Protein AF-V5TV38-F1 (afdb_monomer)

Solvent-accessible surface area (backbone atoms only — not comparable to full-atom values): 8119 Å² total; per-residue (Å²): 138,79,88,80,82,86,82,84,83,86,78,82,84,80,88,89,77,76,81,68,80,65,63,54,41,47,41,40,52,75,42,63,57,73,48,37,77,74,28,36,66,48,38,27,49,77,87,39,80,50,84,67,60,77,89,54,30,60,45,65,77,52,47,53,45,50,54,37,86,87,50,61,84,45,70,90,46,47,46,63,30,51,73,68,61,40,46,67,76,44,41,71,64,46,51,55,53,29,56,80,67,73,43,75,94,45,72,69,50,56,52,34,44,50,64,22,40,48,80,45,54,62,50,69,83,49,20,82,65,71,125

Organism: NCBI:txid413503

Mean predicted aligned error: 10.82 Å

Secondary structure (DSSP, 8-state):
-----------------------SEEEEES--GGGGGG--EEEEETTEEEPPPHHHHTS---BSEE--SS-TT-GGGEESB-HHHHHHHHHHHHHHHHHHTT----HHHHHHHHHHHHTT---GGG-TT--

InterPro domains:
  IPR059607 PM0253 [PF27390] (27-119)

Foldseek 3Di:
DDDDDDDDDDDDDDDDPPPPVPLQKAWAWQDDAQCSQVTFIFIDGNNHTADADPVRGRDFLQEWAQQDPVCRPDCVSTTGDYLVVSCVVCVVRVVVSCVVVVHDPDPSNSSSNSVNSVVHGHDPNNNPNPD

Nearest PDB structures (foldseek):
  5a0l-assembly2_B  TM=4.832E-01  e=6.905E+00  Streptococcus pyogenes MGAS2096

Sequence (131 aa):
MPASCRPQVNFTQGMQAMTQESNPFTAAWSRNGNLLCHGHWIITFEARPVTLPQQWQDKAMNTWGIYSIIDPEDDTFADGLEEEEWIVENVEWLTDWFFDNHIPLEERYYRAFWQAINKADWRCTSCAGCM

Radius of gyration: 22.0 Å; Cα contacts (8 Å, |Δi|>4): 161; chains: 1; bounding box: 56×67×53 Å

pLDDT: mean 79.63, std 17.04, range [36.12, 94.62]

Structure (mmCIF, N/CA/C/O backbone):
data_AF-V5TV38-F1
#
_entry.id   AF-V5TV38-F1
#
loop_
_atom_site.group_PDB
_atom_site.id
_atom_site.type_symbol
_atom_site.label_atom_id
_atom_site.label_alt_id
_atom_site.label_comp_id
_atom_site.label_asym_id
_atom_site.label_entity_id
_atom_site.label_seq_id
_atom_site.pdbx_PDB_ins_code
_atom_site.Cartn_x
_atom_site.Cartn_y
_atom_site.Cartn_z
_atom_site.occupancy
_atom_site.B_iso_or_equiv
_atom_site.auth_seq_id
_atom_site.auth_comp_id
_atom_site.auth_asym_id
_atom_site.auth_atom_id
_atom_site.pdbx_PDB_model_num
ATOM 1 N N . MET A 1 1 ? 42.496 -57.053 30.743 1.00 36.12 1 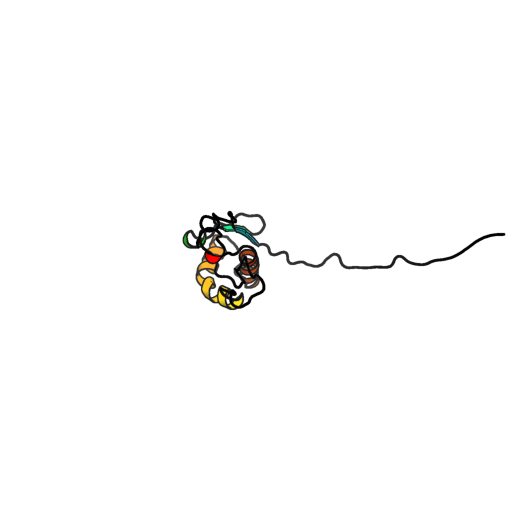MET A N 1
ATOM 2 C CA . MET A 1 1 ? 42.171 -57.037 29.299 1.00 36.12 1 MET A CA 1
ATOM 3 C C . MET A 1 1 ? 40.663 -56.884 29.155 1.00 36.12 1 MET A C 1
ATOM 5 O O . MET A 1 1 ? 39.986 -57.596 29.884 1.00 36.12 1 MET A O 1
ATOM 9 N N . PRO A 1 2 ? 40.122 -56.087 28.221 1.00 47.09 2 PRO A N 1
ATOM 10 C CA . PRO A 1 2 ? 40.588 -54.805 27.686 1.00 47.09 2 PRO A CA 1
ATOM 11 C C . PRO A 1 2 ? 39.506 -53.689 27.781 1.00 47.09 2 PRO A C 1
ATOM 13 O O . PRO A 1 2 ? 38.349 -53.972 28.061 1.00 47.09 2 PRO A O 1
ATOM 16 N N . ALA A 1 3 ? 39.924 -52.464 27.418 1.00 46.81 3 ALA A N 1
ATOM 17 C CA . ALA A 1 3 ? 39.164 -51.444 26.671 1.00 46.81 3 ALA A CA 1
ATOM 18 C C . ALA A 1 3 ? 38.019 -50.681 27.378 1.00 46.81 3 ALA A C 1
ATOM 20 O O . ALA A 1 3 ? 37.241 -51.248 28.121 1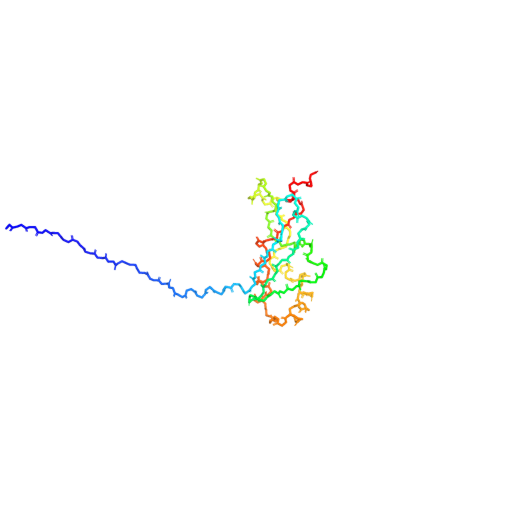.00 46.81 3 ALA A O 1
ATOM 21 N N . SER A 1 4 ? 37.762 -49.398 27.123 1.00 49.75 4 SER A N 1
ATOM 22 C CA . SER A 1 4 ? 38.485 -48.300 26.468 1.00 49.75 4 SER A CA 1
ATOM 23 C C . SER A 1 4 ? 37.566 -47.065 26.554 1.00 49.75 4 SER A C 1
ATOM 25 O O . SER A 1 4 ? 36.352 -47.216 26.515 1.00 49.75 4 SER A O 1
ATOM 27 N N . CYS A 1 5 ? 38.165 -45.876 26.627 1.00 43.41 5 CYS A N 1
ATOM 28 C CA . CYS A 1 5 ? 37.707 -44.593 26.070 1.00 43.41 5 CYS A CA 1
ATOM 29 C C . CYS A 1 5 ? 36.298 -44.001 26.366 1.00 43.41 5 CYS A C 1
ATOM 31 O O . CYS A 1 5 ? 35.265 -44.503 25.946 1.00 43.41 5 CYS A O 1
ATOM 33 N N . ARG A 1 6 ? 36.358 -42.803 26.988 1.00 47.12 6 ARG A N 1
ATOM 34 C CA . ARG A 1 6 ? 35.534 -41.560 26.881 1.00 47.12 6 ARG A CA 1
ATOM 35 C C . ARG A 1 6 ? 34.801 -41.341 25.517 1.00 47.12 6 ARG A C 1
ATOM 37 O O . ARG A 1 6 ? 35.208 -42.019 24.579 1.00 47.12 6 ARG A O 1
ATOM 44 N N . PRO A 1 7 ? 33.907 -40.327 25.293 1.00 51.53 7 PRO A N 1
ATOM 45 C CA . PRO A 1 7 ? 33.731 -39.051 26.024 1.00 51.53 7 PRO A CA 1
ATOM 46 C C . PRO A 1 7 ? 32.298 -38.434 26.105 1.00 51.53 7 PRO A C 1
ATOM 48 O O . PRO A 1 7 ? 31.342 -38.908 25.515 1.00 51.53 7 PRO A O 1
ATOM 51 N N . GLN A 1 8 ? 32.217 -37.353 26.897 1.00 47.22 8 GLN A N 1
ATOM 52 C CA . GLN A 1 8 ? 31.554 -36.047 26.684 1.00 47.22 8 GLN A CA 1
ATOM 53 C C . GLN A 1 8 ? 30.276 -35.902 25.816 1.00 47.22 8 GLN A C 1
ATOM 55 O O . GLN A 1 8 ? 30.226 -36.322 24.671 1.00 47.22 8 GLN A O 1
ATOM 60 N N . VAL A 1 9 ? 29.390 -35.051 26.361 1.00 52.62 9 VAL A N 1
ATOM 61 C CA . VAL A 1 9 ? 28.597 -33.975 25.727 1.00 52.62 9 VAL A CA 1
ATOM 62 C C . VAL A 1 9 ? 27.417 -34.303 24.801 1.00 52.62 9 VAL A C 1
ATOM 64 O O . VAL A 1 9 ? 27.579 -34.786 23.696 1.00 52.62 9 VAL A O 1
ATOM 67 N N . ASN A 1 10 ? 26.242 -33.827 25.216 1.00 48.75 10 ASN A N 1
ATOM 68 C CA . ASN A 1 10 ? 25.376 -32.970 24.395 1.00 48.75 10 ASN A CA 1
ATOM 69 C C . ASN A 1 10 ? 25.216 -31.688 25.237 1.00 48.75 10 ASN A C 1
ATOM 71 O O . ASN A 1 10 ? 24.601 -31.735 26.297 1.00 48.75 10 ASN A O 1
ATOM 75 N N . PHE A 1 11 ? 26.011 -30.631 25.062 1.00 47.31 11 PHE A N 1
ATOM 76 C CA . PHE A 1 11 ? 25.981 -29.643 23.980 1.00 47.31 11 PHE A CA 1
ATOM 77 C C . PHE A 1 11 ? 24.576 -29.183 23.572 1.00 47.31 11 PHE A C 1
ATOM 79 O O . PHE A 1 11 ? 23.773 -29.957 23.060 1.00 47.31 11 PHE A O 1
ATOM 86 N N . THR A 1 12 ? 24.421 -27.857 23.680 1.00 46.69 12 THR A N 1
ATOM 87 C CA . THR A 1 12 ? 23.549 -26.954 22.908 1.00 46.69 12 THR A CA 1
ATOM 88 C C . THR A 1 12 ? 22.050 -26.988 23.247 1.00 46.69 12 THR A C 1
ATOM 90 O O . THR A 1 12 ? 21.364 -27.964 22.995 1.00 46.69 12 THR A O 1
ATOM 93 N N . GLN A 1 13 ? 21.547 -25.971 23.962 1.00 53.69 13 GLN A N 1
ATOM 94 C CA . GLN A 1 13 ? 21.055 -24.694 23.392 1.00 53.69 13 GLN A CA 1
ATOM 95 C C . GLN A 1 13 ? 19.605 -24.887 22.931 1.00 53.69 13 GLN A C 1
ATOM 97 O O . GLN A 1 13 ? 19.322 -25.744 22.114 1.00 53.69 13 GLN A O 1
ATOM 102 N N . GLY A 1 14 ? 18.613 -24.232 23.519 1.00 43.03 14 GLY A N 1
ATOM 103 C CA . GLY A 1 14 ? 18.510 -22.788 23.669 1.00 43.03 14 GLY A CA 1
ATOM 104 C C . GLY A 1 14 ? 17.361 -22.328 22.769 1.00 43.03 14 GLY A C 1
ATOM 105 O O . GLY A 1 14 ? 17.175 -22.866 21.686 1.00 43.03 14 GLY A O 1
ATOM 106 N N . MET A 1 15 ? 16.605 -21.333 23.232 1.00 50.72 15 MET A N 1
ATOM 107 C CA . MET A 1 15 ? 15.773 -20.465 22.389 1.00 50.72 15 MET A CA 1
ATOM 108 C C . MET A 1 15 ? 14.657 -21.142 21.578 1.00 50.72 15 MET A C 1
ATOM 110 O O . MET A 1 15 ? 14.792 -21.260 20.369 1.00 50.72 15 MET A O 1
ATOM 114 N N . GLN A 1 16 ? 13.500 -21.436 22.181 1.00 45.34 16 GLN A N 1
ATOM 115 C CA . GLN A 1 16 ? 12.225 -21.388 21.441 1.00 45.34 16 GLN A CA 1
ATOM 116 C C . GLN A 1 16 ? 11.103 -20.806 22.300 1.00 45.34 16 GLN A C 1
ATOM 118 O O . GLN A 1 16 ? 10.212 -21.491 22.782 1.00 45.34 16 GLN A O 1
ATOM 123 N N . ALA A 1 17 ? 11.188 -19.496 22.479 1.00 40.69 17 ALA A N 1
ATOM 124 C CA . ALA A 1 17 ? 10.041 -18.607 22.370 1.00 40.69 17 ALA A CA 1
ATOM 125 C C . ALA A 1 17 ? 10.611 -17.255 21.933 1.00 40.69 17 ALA A C 1
ATOM 127 O O . ALA A 1 17 ? 10.613 -16.282 22.679 1.00 40.69 17 ALA A O 1
ATOM 128 N N . MET A 1 18 ? 11.201 -17.232 20.730 1.00 39.19 18 MET A N 1
ATOM 129 C CA . MET A 1 18 ? 11.256 -15.983 19.984 1.00 39.19 18 MET A CA 1
ATOM 130 C C . MET A 1 18 ? 9.796 -15.566 19.849 1.00 39.19 18 MET A C 1
ATOM 132 O O . MET A 1 18 ? 9.033 -16.230 19.150 1.00 39.19 18 MET A O 1
ATOM 136 N N . THR A 1 19 ? 9.389 -14.525 20.568 1.00 44.75 19 THR A N 1
ATOM 137 C CA . THR A 1 19 ? 8.214 -13.736 20.215 1.00 44.75 19 THR A CA 1
ATOM 138 C C . THR A 1 19 ? 8.525 -13.111 18.865 1.00 44.75 19 THR A C 1
ATOM 140 O O . THR A 1 19 ? 8.944 -11.965 18.758 1.00 44.75 19 THR A O 1
ATOM 143 N N . GLN A 1 20 ? 8.418 -13.922 17.819 1.00 47.12 20 GLN A N 1
ATOM 144 C CA . GLN A 1 20 ? 8.190 -13.427 16.489 1.00 47.12 20 GLN A CA 1
ATOM 145 C C . GLN A 1 20 ? 6.792 -12.835 16.606 1.00 47.12 20 GLN A C 1
ATOM 147 O O . GLN A 1 20 ? 5.807 -13.573 16.623 1.00 47.12 20 GLN A O 1
ATOM 152 N N . GLU A 1 21 ? 6.708 -11.522 16.832 1.00 59.22 21 GLU A N 1
ATOM 153 C CA . GLU A 1 21 ? 5.510 -10.758 16.501 1.00 59.22 21 GLU A CA 1
ATOM 154 C C . GLU A 1 21 ? 5.298 -10.981 15.006 1.00 59.22 21 GLU A C 1
ATOM 156 O O . GLU A 1 21 ? 5.813 -10.264 14.152 1.00 59.22 21 GLU A O 1
ATOM 161 N N . SER A 1 22 ? 4.667 -12.110 14.688 1.00 76.88 22 SER A N 1
ATOM 162 C CA . SER A 1 22 ? 4.329 -12.473 13.333 1.00 76.88 22 SER A CA 1
ATOM 163 C C . SER A 1 22 ? 3.448 -11.354 12.833 1.00 76.88 22 SER A C 1
ATOM 165 O O . SER A 1 22 ? 2.439 -11.037 13.464 1.00 76.88 22 SER A O 1
ATOM 167 N N . ASN A 1 23 ? 3.850 -10.756 11.719 1.00 85.19 23 ASN A N 1
ATOM 168 C CA . ASN A 1 23 ? 3.048 -9.748 11.063 1.00 85.19 23 ASN A CA 1
ATOM 169 C C . ASN A 1 23 ? 1.619 -10.310 10.880 1.00 85.19 23 ASN A C 1
ATOM 171 O O . ASN A 1 23 ? 1.474 -11.373 10.266 1.00 85.19 23 ASN A O 1
ATOM 175 N N . PRO A 1 24 ? 0.582 -9.668 11.454 1.00 90.62 24 PRO A N 1
ATOM 176 C CA . PRO A 1 24 ? -0.793 -10.152 11.357 1.00 90.62 24 PRO A CA 1
ATOM 177 C C . PRO A 1 24 ? -1.352 -9.986 9.940 1.00 90.62 24 PRO A C 1
ATOM 179 O O . PRO A 1 24 ? -2.378 -10.585 9.613 1.00 90.62 24 PRO A O 1
ATOM 182 N N . PHE A 1 25 ? -0.682 -9.192 9.100 1.00 92.25 25 PHE A N 1
ATOM 183 C CA . PHE A 1 25 ? -1.001 -9.028 7.696 1.00 92.25 25 PHE A CA 1
ATOM 184 C C . PHE A 1 25 ? -0.261 -10.039 6.830 1.00 92.25 25 PHE A C 1
ATOM 186 O O . PHE A 1 25 ? 0.928 -10.313 6.984 1.00 92.25 25 PHE A O 1
ATOM 193 N N . THR A 1 26 ? -0.977 -10.549 5.840 1.00 92.31 26 THR A N 1
ATOM 194 C CA . THR A 1 26 ? -0.401 -11.235 4.687 1.00 92.31 26 THR A CA 1
ATOM 195 C C . THR A 1 26 ? -0.922 -10.546 3.441 1.00 92.31 26 THR A C 1
ATOM 197 O O . THR A 1 26 ? -2.130 -10.359 3.300 1.00 92.31 26 THR A O 1
ATOM 200 N N . ALA A 1 27 ? -0.009 -10.161 2.557 1.00 93.06 27 ALA A N 1
ATOM 201 C CA . ALA A 1 27 ? -0.326 -9.569 1.272 1.00 93.06 27 ALA A CA 1
ATOM 202 C C . ALA A 1 27 ? 0.263 -10.437 0.163 1.00 93.06 27 ALA A C 1
ATOM 204 O O . ALA A 1 27 ? 1.395 -10.911 0.264 1.00 93.06 27 ALA A O 1
ATOM 205 N N . ALA A 1 28 ? -0.516 -10.648 -0.889 1.00 91.44 28 ALA A N 1
ATOM 206 C CA . ALA A 1 28 ? -0.076 -11.336 -2.087 1.00 91.44 28 ALA A CA 1
ATOM 207 C C . ALA A 1 28 ? -0.670 -10.663 -3.322 1.00 91.44 28 ALA A C 1
ATOM 209 O O . ALA A 1 28 ? -1.807 -10.188 -3.302 1.00 91.44 28 ALA A O 1
ATOM 210 N N . TRP A 1 29 ? 0.086 -10.672 -4.413 1.00 90.88 29 TRP A N 1
ATOM 211 C CA . TRP A 1 29 ? -0.403 -10.250 -5.716 1.00 90.88 29 TRP A CA 1
ATOM 212 C C . TRP A 1 29 ? -0.943 -11.462 -6.483 1.00 90.88 29 TRP A C 1
ATOM 214 O O . TRP A 1 29 ? -0.295 -12.506 -6.562 1.00 90.88 29 TRP A O 1
ATOM 224 N N . SER A 1 30 ? -2.152 -11.360 -7.038 1.00 89.62 30 SER A N 1
ATOM 225 C CA . SER A 1 30 ? -2.866 -12.513 -7.615 1.00 89.62 30 SER A CA 1
ATOM 226 C C . SER A 1 30 ? -2.311 -13.031 -8.952 1.00 89.62 30 SER A C 1
ATOM 228 O O . SER A 1 30 ? -2.794 -14.045 -9.475 1.00 89.62 30 SER A O 1
ATOM 230 N N . ARG A 1 31 ? -1.341 -12.336 -9.554 1.00 85.25 31 ARG A N 1
ATOM 231 C CA . ARG A 1 31 ? -0.762 -12.655 -10.869 1.00 85.25 31 ARG A CA 1
ATOM 232 C C . ARG A 1 31 ? 0.759 -12.568 -10.838 1.00 85.25 31 ARG A C 1
ATOM 234 O O . ARG A 1 31 ? 1.334 -11.898 -9.996 1.00 85.25 31 ARG A O 1
ATOM 241 N N . ASN A 1 32 ? 1.414 -13.237 -11.778 1.00 80.12 32 ASN A N 1
ATOM 242 C CA . ASN A 1 32 ? 2.858 -13.152 -11.977 1.00 80.12 32 ASN A CA 1
ATOM 243 C C . ASN A 1 32 ? 3.207 -13.178 -13.478 1.00 80.12 32 ASN A C 1
ATOM 245 O O . ASN A 1 32 ? 2.356 -13.470 -14.324 1.00 80.12 32 ASN A O 1
ATOM 249 N N . GLY A 1 33 ? 4.451 -12.830 -13.815 1.00 74.56 33 GLY A N 1
ATOM 250 C CA . GLY A 1 33 ? 4.962 -12.872 -15.189 1.00 74.56 33 GLY A CA 1
ATOM 251 C C . GLY A 1 33 ? 4.286 -11.872 -16.136 1.00 74.56 33 GLY A C 1
ATOM 252 O O . GLY A 1 33 ? 4.159 -10.692 -15.829 1.00 74.56 33 GLY A O 1
ATOM 253 N N . ASN A 1 34 ? 3.849 -12.342 -17.307 1.00 71.75 34 ASN A N 1
ATOM 254 C CA . ASN A 1 34 ? 3.388 -11.484 -18.413 1.00 71.75 34 ASN A CA 1
ATOM 255 C C . ASN A 1 34 ? 2.022 -10.814 -18.185 1.00 71.75 34 ASN A C 1
ATOM 257 O O . ASN A 1 34 ? 1.620 -9.969 -18.975 1.00 71.75 34 ASN A O 1
ATOM 261 N N . LEU A 1 35 ? 1.279 -11.219 -17.153 1.00 77.50 35 LEU A N 1
ATOM 262 C CA . LEU A 1 35 ? -0.041 -10.666 -16.817 1.00 77.50 35 LEU A CA 1
ATOM 263 C C . LEU A 1 35 ? -0.026 -9.957 -15.464 1.00 77.50 35 LEU A C 1
ATOM 265 O O . LEU A 1 35 ? -1.061 -9.806 -14.814 1.00 77.50 35 LEU A O 1
ATOM 269 N N . LEU A 1 36 ? 1.161 -9.552 -15.024 1.00 79.62 36 LEU A N 1
ATOM 270 C CA . LEU A 1 36 ? 1.369 -8.977 -13.711 1.00 79.62 36 LEU A CA 1
ATOM 271 C C . LEU A 1 36 ? 0.632 -7.631 -13.557 1.00 79.62 36 LEU A C 1
ATOM 273 O O . LEU A 1 36 ? 0.083 -7.372 -12.494 1.00 79.62 36 LEU A O 1
ATOM 277 N N . CYS A 1 37 ? 0.462 -6.864 -14.638 1.00 78.25 37 CYS A N 1
ATOM 278 C CA . CYS A 1 37 ? -0.346 -5.637 -14.666 1.00 78.25 37 CYS A CA 1
ATOM 279 C C . CYS A 1 37 ? -1.874 -5.843 -14.575 1.00 78.25 37 CYS A C 1
ATOM 281 O O . CYS A 1 37 ? -2.601 -4.874 -14.389 1.00 78.25 37 CYS A O 1
ATOM 283 N N . HIS A 1 38 ? -2.370 -7.077 -14.706 1.00 83.00 38 HIS A N 1
ATOM 284 C CA . HIS A 1 38 ? -3.796 -7.427 -14.598 1.00 83.00 38 HIS A CA 1
ATOM 285 C C . HIS A 1 38 ? -4.114 -8.204 -13.308 1.00 83.00 38 HIS A C 1
ATOM 287 O O . HIS A 1 38 ? -5.117 -8.923 -13.231 1.00 83.00 38 HIS A O 1
ATOM 293 N N . GLY A 1 39 ? -3.220 -8.141 -12.322 1.00 85.81 39 GLY A N 1
ATOM 294 C CA . GLY A 1 39 ? -3.457 -8.709 -11.003 1.00 85.81 39 GLY A CA 1
ATOM 295 C C . GLY A 1 39 ? -4.300 -7.807 -10.111 1.00 85.81 39 GLY A C 1
ATOM 296 O O . GLY A 1 39 ? -4.738 -6.732 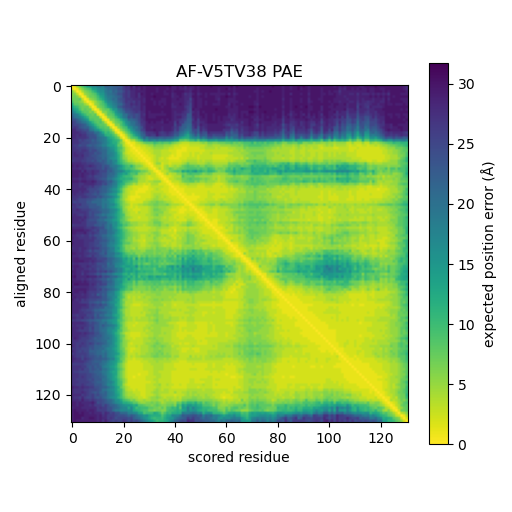-10.505 1.00 85.81 39 GLY A O 1
ATOM 297 N N . HIS A 1 40 ? -4.514 -8.293 -8.897 1.00 91.19 40 HIS A N 1
ATOM 298 C CA . HIS A 1 40 ? -5.127 -7.552 -7.807 1.00 91.19 40 HIS A CA 1
ATOM 299 C C . HIS A 1 40 ? -4.528 -8.015 -6.482 1.00 91.19 40 HIS A C 1
ATOM 301 O O . HIS A 1 40 ? -4.011 -9.137 -6.374 1.00 91.19 40 HIS A O 1
ATOM 307 N N . TRP A 1 41 ? -4.640 -7.169 -5.468 1.00 93.06 41 TRP A N 1
ATOM 308 C CA . TRP A 1 41 ? -4.186 -7.469 -4.120 1.00 93.06 41 TRP A CA 1
ATOM 309 C C . TRP A 1 41 ? -5.096 -8.464 -3.404 1.00 93.06 41 TRP A C 1
ATOM 311 O O . TRP A 1 41 ? -6.316 -8.310 -3.352 1.00 93.06 41 TRP A O 1
ATOM 321 N N . ILE A 1 42 ? -4.471 -9.459 -2.783 1.00 93.00 42 ILE A N 1
ATOM 322 C CA . ILE A 1 42 ? -5.091 -10.397 -1.855 1.00 93.00 42 ILE A CA 1
ATOM 323 C C . ILE A 1 42 ? -4.493 -10.102 -0.482 1.00 93.00 42 ILE A C 1
ATOM 325 O O . ILE A 1 42 ? -3.352 -10.475 -0.208 1.00 93.00 42 ILE A O 1
ATOM 329 N N . ILE A 1 43 ? -5.254 -9.406 0.364 1.00 93.06 43 ILE A N 1
ATOM 330 C CA . ILE A 1 43 ? -4.829 -9.032 1.714 1.00 93.06 43 ILE A CA 1
ATOM 331 C C . ILE A 1 43 ? -5.647 -9.806 2.747 1.00 93.06 43 ILE A C 1
ATOM 333 O O . ILE A 1 43 ? -6.877 -9.879 2.677 1.00 93.06 43 ILE A O 1
ATOM 337 N N . THR A 1 44 ? -4.963 -10.350 3.748 1.00 93.25 44 THR A N 1
ATOM 338 C CA . THR A 1 44 ? -5.593 -10.933 4.932 1.00 93.25 44 THR A CA 1
ATOM 339 C C . THR A 1 44 ? -5.003 -10.336 6.198 1.00 93.25 44 THR A C 1
ATOM 341 O O . THR A 1 44 ? -3.786 -10.203 6.296 1.00 93.25 44 THR A O 1
ATOM 344 N N . PHE A 1 45 ? -5.852 -10.042 7.175 1.00 92.75 45 PHE A N 1
ATOM 345 C CA . PHE A 1 45 ? -5.478 -9.612 8.518 1.00 92.75 45 PHE A CA 1
ATOM 346 C C . PHE A 1 45 ? -5.984 -10.645 9.526 1.00 92.75 45 PHE A C 1
ATOM 348 O O . PHE A 1 45 ? -7.180 -10.925 9.545 1.00 92.75 45 PHE A O 1
ATOM 355 N N . GLU A 1 46 ? -5.099 -11.246 10.323 1.00 90.62 46 GLU A N 1
ATOM 356 C CA . GLU A 1 46 ? -5.450 -12.303 11.293 1.00 90.62 46 GLU A CA 1
ATOM 357 C C . GLU A 1 46 ? -6.260 -13.455 10.657 1.00 90.62 46 GLU A C 1
ATOM 359 O O . GLU A 1 46 ? -7.259 -13.927 11.196 1.00 90.62 46 GLU A O 1
ATOM 364 N N . ALA A 1 47 ? -5.851 -13.881 9.455 1.00 87.88 47 ALA A N 1
ATOM 365 C CA . ALA A 1 47 ? -6.550 -14.864 8.613 1.00 87.88 47 ALA A CA 1
ATOM 366 C C . ALA A 1 47 ? -7.955 -14.451 8.118 1.00 87.88 47 ALA A C 1
ATOM 368 O O . ALA A 1 47 ? -8.630 -15.239 7.451 1.00 87.88 47 ALA A O 1
ATOM 369 N N . ARG A 1 48 ? -8.390 -13.211 8.363 1.00 92.25 48 ARG A N 1
ATOM 370 C CA . ARG A 1 48 ? -9.608 -12.638 7.786 1.00 92.25 48 ARG A CA 1
ATOM 371 C C . ARG A 1 48 ? -9.282 -11.899 6.484 1.00 92.25 48 ARG A C 1
ATOM 373 O O . ARG A 1 48 ? -8.395 -11.048 6.486 1.00 92.25 48 ARG A O 1
ATOM 380 N N . PRO A 1 49 ? -9.994 -12.166 5.377 1.00 92.19 49 PRO A N 1
ATOM 381 C CA . PRO A 1 49 ? -9.816 -11.402 4.150 1.00 92.19 49 PRO A CA 1
ATOM 382 C C . PRO A 1 49 ? -10.291 -9.963 4.355 1.00 92.19 49 PRO A C 1
ATOM 384 O O . PRO A 1 49 ? -11.401 -9.730 4.836 1.00 92.19 49 PRO A O 1
ATOM 387 N N . VAL A 1 50 ? -9.451 -9.006 3.975 1.00 92.38 50 VAL A N 1
ATOM 388 C CA . VAL A 1 50 ? -9.764 -7.575 4.009 1.00 92.38 50 VAL A CA 1
ATOM 389 C C . VAL A 1 50 ? -9.605 -7.023 2.600 1.00 92.38 50 VAL A C 1
ATOM 391 O O . VAL A 1 50 ? -8.605 -7.259 1.928 1.00 92.38 50 VAL A O 1
ATOM 394 N N . THR A 1 51 ? -10.638 -6.343 2.111 1.00 90.94 51 THR A N 1
ATOM 395 C CA . THR A 1 51 ? -10.659 -5.844 0.731 1.00 90.94 51 THR A CA 1
ATOM 396 C C . THR A 1 51 ? -10.197 -4.399 0.722 1.00 90.94 51 THR A C 1
ATOM 398 O O . THR A 1 51 ? -10.744 -3.578 1.456 1.00 90.94 51 THR A O 1
ATOM 401 N N . LEU A 1 52 ? -9.190 -4.092 -0.093 1.00 90.81 52 LEU A N 1
ATOM 402 C CA . LEU A 1 52 ? -8.700 -2.727 -0.266 1.00 90.81 52 LEU A CA 1
ATOM 403 C C . LEU A 1 52 ? -9.721 -1.851 -1.011 1.00 90.81 52 LEU A C 1
ATOM 405 O O . LEU A 1 52 ? -10.564 -2.376 -1.747 1.00 90.81 52 LEU A O 1
ATOM 409 N N . PRO A 1 53 ? -9.643 -0.516 -0.889 1.00 90.19 53 PRO A N 1
ATOM 410 C CA . PRO A 1 53 ? -10.455 0.388 -1.697 1.00 90.19 53 PRO A CA 1
ATOM 411 C C . PRO A 1 53 ? -10.237 0.150 -3.197 1.00 90.19 53 PRO A C 1
ATOM 413 O O . PRO A 1 53 ? -9.117 -0.120 -3.629 1.00 90.19 53 PRO A O 1
ATOM 416 N N . GLN A 1 54 ? -11.293 0.284 -4.008 1.00 86.62 54 GLN A N 1
ATOM 417 C CA . GLN A 1 54 ? -11.277 -0.084 -5.435 1.00 86.62 54 GLN A CA 1
ATOM 418 C C . GLN A 1 54 ? -10.135 0.570 -6.228 1.00 86.62 54 GLN A C 1
ATOM 420 O O . GLN A 1 54 ? -9.542 -0.061 -7.095 1.00 86.62 54 GLN A O 1
ATOM 425 N N . GLN A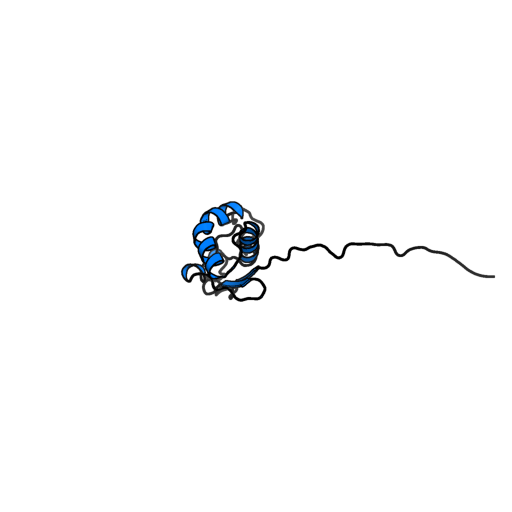 1 55 ? -9.782 1.813 -5.897 1.00 86.81 55 GLN A N 1
ATOM 426 C CA . GLN A 1 55 ? -8.693 2.538 -6.557 1.00 86.81 55 GLN A CA 1
ATOM 427 C C . GLN A 1 55 ? -7.300 1.920 -6.347 1.00 86.81 55 GLN A C 1
ATOM 429 O O . GLN A 1 55 ? -6.398 2.220 -7.127 1.00 86.81 55 GLN A O 1
ATOM 434 N N . TRP A 1 56 ? -7.139 1.090 -5.312 1.00 88.25 56 TRP A N 1
ATOM 435 C CA . TRP A 1 56 ? -5.879 0.473 -4.897 1.00 88.25 56 TRP A CA 1
ATOM 436 C C . TRP A 1 56 ? -5.824 -1.033 -5.158 1.00 88.25 56 TRP A C 1
ATOM 438 O O . TRP A 1 56 ? -4.738 -1.595 -5.121 1.00 88.25 56 TRP A O 1
ATOM 448 N N . GLN A 1 57 ? -6.952 -1.697 -5.438 1.00 88.00 57 GLN A N 1
ATOM 449 C CA . GLN A 1 57 ? -6.987 -3.155 -5.630 1.00 88.00 57 GLN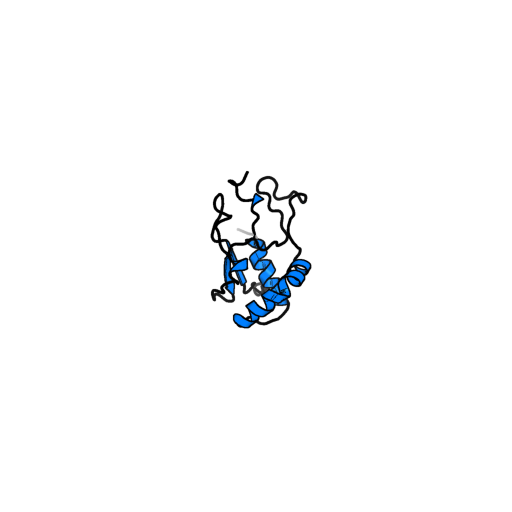 A CA 1
ATOM 450 C C . GLN A 1 57 ? -6.102 -3.623 -6.788 1.00 88.00 57 GLN A C 1
ATOM 452 O O . GLN A 1 57 ? -5.409 -4.626 -6.640 1.00 88.00 57 GLN A O 1
ATOM 457 N N . ASP A 1 58 ? -6.079 -2.860 -7.882 1.00 87.56 58 ASP A N 1
ATOM 458 C CA . ASP A 1 58 ? -5.430 -3.246 -9.142 1.00 87.56 58 ASP A CA 1
ATOM 459 C C . ASP A 1 58 ? -4.166 -2.413 -9.431 1.00 87.56 58 ASP A C 1
ATOM 461 O O . ASP A 1 58 ? -3.659 -2.399 -10.553 1.00 87.56 58 ASP A O 1
ATOM 465 N N . LYS A 1 59 ? -3.653 -1.679 -8.435 1.00 87.25 59 LYS A N 1
ATOM 466 C CA . LYS A 1 59 ? -2.478 -0.808 -8.585 1.00 87.25 59 LYS A CA 1
ATOM 467 C C . LYS A 1 59 ? -1.302 -1.296 -7.753 1.00 87.25 59 LYS A C 1
ATOM 469 O O . LYS A 1 59 ? -1.486 -1.844 -6.670 1.00 87.25 59 LYS A O 1
ATOM 474 N N . ALA A 1 60 ? -0.096 -1.042 -8.253 1.00 87.44 60 ALA A N 1
ATOM 475 C CA . ALA A 1 60 ? 1.116 -1.130 -7.450 1.00 87.44 60 ALA A CA 1
ATOM 476 C C . ALA A 1 60 ? 1.007 -0.207 -6.230 1.00 87.44 60 ALA A C 1
ATOM 478 O O . ALA A 1 60 ? 0.393 0.862 -6.308 1.00 87.44 60 ALA A O 1
ATOM 479 N N . MET A 1 61 ? 1.603 -0.624 -5.116 1.00 88.56 61 MET A N 1
ATOM 480 C CA . MET A 1 61 ? 1.540 0.138 -3.872 1.00 88.56 61 MET A CA 1
ATOM 481 C C . MET A 1 61 ? 2.655 1.170 -3.754 1.00 88.56 61 MET A C 1
ATOM 483 O O . MET A 1 61 ? 2.607 1.971 -2.839 1.00 88.56 61 MET A O 1
ATOM 487 N N . ASN A 1 62 ? 3.617 1.222 -4.675 1.00 88.69 62 ASN A N 1
ATOM 488 C CA . ASN A 1 62 ? 4.722 2.188 -4.650 1.00 88.69 62 ASN A CA 1
ATOM 489 C C . ASN A 1 62 ? 5.618 2.087 -3.401 1.00 88.69 62 ASN A C 1
ATOM 491 O O . ASN A 1 62 ? 6.176 3.080 -2.942 1.00 88.69 62 ASN A O 1
ATOM 495 N N . THR A 1 63 ? 5.782 0.888 -2.845 1.00 90.12 63 THR A N 1
ATOM 496 C CA . THR A 1 63 ? 6.714 0.656 -1.730 1.00 90.12 63 THR A CA 1
ATOM 497 C C . THR A 1 63 ? 8.160 0.585 -2.214 1.00 90.12 63 THR A C 1
ATOM 499 O O . THR A 1 63 ? 8.398 0.237 -3.369 1.00 90.12 63 THR A O 1
ATOM 502 N N . TRP A 1 64 ? 9.127 0.897 -1.358 1.00 88.19 64 TRP A N 1
ATOM 503 C CA . TRP A 1 64 ? 10.547 0.883 -1.711 1.00 88.19 64 TRP A CA 1
ATOM 504 C C . TRP A 1 64 ? 11.065 -0.509 -2.076 1.00 88.19 64 TRP A C 1
ATOM 506 O O . TRP A 1 64 ? 10.979 -1.446 -1.284 1.00 88.19 64 TRP A O 1
ATOM 516 N N . GLY A 1 65 ? 11.663 -0.645 -3.253 1.00 86.00 65 GLY A N 1
ATOM 517 C CA . GLY A 1 65 ? 12.312 -1.885 -3.662 1.00 86.00 65 GLY A CA 1
ATOM 518 C C . GLY A 1 65 ? 13.043 -1.747 -4.988 1.00 86.00 65 GLY A C 1
ATOM 519 O O . GLY A 1 65 ? 12.838 -0.784 -5.723 1.00 86.00 65 GLY A O 1
ATOM 520 N N . ILE A 1 66 ? 13.893 -2.726 -5.297 1.00 81.94 66 ILE A N 1
ATOM 521 C CA . ILE A 1 66 ? 14.539 -2.841 -6.607 1.00 81.94 66 ILE A CA 1
ATOM 522 C C . ILE A 1 66 ? 13.643 -3.717 -7.481 1.00 81.94 66 ILE A C 1
ATOM 524 O O . ILE A 1 66 ? 13.546 -4.928 -7.284 1.00 81.94 66 ILE A O 1
ATOM 528 N N . TYR A 1 67 ? 12.963 -3.099 -8.446 1.00 75.81 67 TYR A N 1
ATOM 529 C CA . TYR A 1 67 ? 11.949 -3.764 -9.277 1.00 75.81 67 TYR A CA 1
ATOM 530 C C . TYR A 1 67 ? 12.484 -4.177 -10.655 1.00 75.81 67 TYR A C 1
ATOM 532 O O . TYR A 1 67 ? 11.762 -4.160 -11.658 1.00 75.81 67 TYR A O 1
ATOM 540 N N . SER A 1 68 ? 13.759 -4.566 -10.703 1.00 72.19 68 SER A N 1
ATOM 541 C CA . SER A 1 68 ? 14.429 -5.078 -11.898 1.00 72.19 68 SER A CA 1
ATOM 542 C C . SER A 1 68 ? 14.539 -6.598 -11.840 1.00 72.19 68 SER A C 1
ATOM 544 O O . SER A 1 68 ? 15.062 -7.168 -10.887 1.00 72.19 68 SER A O 1
ATOM 546 N N . ILE A 1 69 ? 14.049 -7.269 -12.886 1.00 69.56 69 ILE A N 1
ATOM 547 C CA . ILE A 1 69 ? 14.206 -8.726 -13.041 1.00 69.56 69 ILE A CA 1
ATOM 548 C C . ILE A 1 69 ? 15.629 -9.072 -13.500 1.00 69.56 69 ILE A C 1
ATOM 550 O O . ILE A 1 69 ? 16.110 -10.171 -13.237 1.00 69.56 69 ILE A O 1
ATOM 554 N N . ILE A 1 70 ? 16.276 -8.153 -14.221 1.00 72.19 70 ILE A N 1
ATOM 555 C CA . ILE A 1 70 ? 17.580 -8.381 -14.849 1.00 72.19 70 ILE A CA 1
ATOM 556 C C . ILE A 1 70 ? 18.690 -8.178 -13.817 1.00 72.19 70 ILE A C 1
ATOM 558 O O . ILE A 1 70 ? 19.530 -9.058 -13.661 1.00 72.19 70 ILE A O 1
ATOM 562 N N . ASP A 1 71 ? 18.622 -7.073 -13.073 1.00 72.31 71 ASP A N 1
ATOM 563 C CA . ASP A 1 71 ? 19.650 -6.654 -12.119 1.00 72.31 71 ASP A CA 1
ATOM 564 C C . ASP A 1 71 ? 19.003 -6.296 -10.766 1.00 72.31 71 ASP A C 1
ATOM 566 O O . ASP A 1 71 ? 18.764 -5.126 -10.474 1.00 72.31 71 ASP A O 1
ATOM 570 N N . PRO A 1 72 ? 18.672 -7.297 -9.928 1.00 72.25 72 PRO A N 1
ATOM 571 C CA . PRO A 1 72 ? 17.936 -7.096 -8.674 1.00 72.25 72 PRO A CA 1
ATOM 572 C C . PRO A 1 72 ? 18.761 -6.447 -7.548 1.00 72.25 72 PRO A C 1
ATOM 574 O O . PRO A 1 72 ? 18.212 -6.156 -6.488 1.00 72.25 72 PRO A O 1
ATOM 577 N N . GLU A 1 73 ? 20.065 -6.243 -7.750 1.00 76.44 73 GLU A N 1
ATOM 578 C CA . GLU A 1 73 ? 20.976 -5.601 -6.787 1.00 76.44 73 GLU A CA 1
ATOM 579 C C . GLU A 1 73 ? 21.361 -4.169 -7.194 1.00 76.44 73 GLU A C 1
ATOM 581 O O . GLU A 1 73 ? 22.072 -3.494 -6.452 1.00 76.44 73 GLU A O 1
ATOM 586 N N . ASP A 1 74 ? 20.916 -3.708 -8.366 1.00 80.12 74 ASP A N 1
ATOM 587 C CA . ASP A 1 74 ? 21.252 -2.387 -8.887 1.00 80.12 74 ASP A CA 1
ATOM 588 C C . ASP A 1 74 ? 20.275 -1.333 -8.338 1.00 80.12 74 ASP A C 1
ATOM 590 O O . ASP A 1 74 ? 19.085 -1.298 -8.673 1.00 80.12 74 ASP A O 1
ATOM 594 N N . ASP A 1 75 ? 20.799 -0.471 -7.466 1.00 78.12 75 ASP A N 1
ATOM 595 C CA . ASP A 1 75 ? 20.063 0.597 -6.790 1.00 78.12 75 ASP A CA 1
ATOM 596 C C . ASP A 1 75 ? 19.549 1.683 -7.745 1.00 78.12 75 ASP A C 1
ATOM 598 O O . ASP A 1 75 ? 18.619 2.411 -7.398 1.00 78.12 75 ASP A O 1
ATOM 602 N N . THR A 1 76 ? 20.056 1.753 -8.978 1.00 79.50 76 THR A N 1
ATOM 603 C CA . THR A 1 76 ? 19.536 2.665 -10.005 1.00 79.50 76 THR A CA 1
ATOM 604 C C . THR A 1 76 ? 18.126 2.291 -10.466 1.00 79.50 76 THR A C 1
ATOM 606 O O . THR A 1 76 ? 17.420 3.131 -11.027 1.00 79.50 76 THR A O 1
ATOM 609 N N . PHE A 1 77 ? 17.695 1.056 -10.190 1.00 75.38 77 PHE A N 1
ATOM 610 C CA . PHE A 1 77 ? 16.330 0.574 -10.404 1.00 75.38 77 PHE A CA 1
ATOM 611 C C . PHE A 1 77 ? 15.496 0.541 -9.117 1.00 75.38 77 PHE A C 1
ATOM 613 O O . PHE A 1 77 ? 14.402 -0.039 -9.114 1.00 75.38 77 PHE A O 1
ATOM 620 N N . ALA A 1 78 ? 15.998 1.126 -8.024 1.00 82.06 78 ALA A N 1
ATOM 621 C CA . ALA A 1 78 ? 15.198 1.333 -6.832 1.00 82.06 78 ALA A CA 1
ATOM 622 C C . ALA A 1 78 ? 14.088 2.355 -7.120 1.00 82.06 78 ALA A C 1
ATOM 624 O O . ALA A 1 78 ? 14.327 3.413 -7.703 1.00 82.06 78 ALA A O 1
ATOM 625 N N . ASP A 1 79 ? 12.862 2.018 -6.736 1.00 84.31 79 ASP A N 1
ATOM 626 C CA . ASP A 1 79 ? 11.681 2.846 -6.975 1.00 84.31 79 ASP A CA 1
ATOM 627 C C . ASP A 1 79 ? 10.691 2.731 -5.806 1.00 84.31 79 ASP A C 1
ATOM 629 O O . ASP A 1 79 ? 10.675 1.742 -5.070 1.00 84.31 79 ASP A O 1
ATOM 633 N N . GLY A 1 80 ? 9.808 3.718 -5.664 1.00 88.44 80 GLY A N 1
ATOM 634 C CA . GLY A 1 80 ? 8.845 3.825 -4.567 1.00 88.44 80 GLY A CA 1
ATOM 635 C C . GLY A 1 80 ? 9.364 4.591 -3.349 1.00 88.44 80 GLY A C 1
ATOM 636 O O . GLY A 1 80 ? 10.339 5.330 -3.431 1.00 88.44 80 GLY A O 1
ATOM 637 N N . LEU A 1 81 ? 8.666 4.425 -2.225 1.00 90.81 81 LEU A N 1
ATOM 638 C CA . LEU A 1 81 ? 8.902 5.161 -0.981 1.00 90.81 81 LEU A CA 1
ATOM 639 C C . LEU A 1 81 ? 9.291 4.235 0.165 1.00 90.81 81 LEU A C 1
ATOM 641 O O . LEU A 1 81 ? 8.731 3.137 0.312 1.00 90.81 81 LEU A O 1
ATOM 645 N N . GLU A 1 82 ? 10.229 4.696 0.990 1.00 91.12 82 GLU A N 1
ATOM 646 C CA . GLU A 1 82 ? 10.622 4.008 2.219 1.00 91.12 82 GLU A CA 1
ATOM 647 C C . GLU A 1 82 ? 9.442 3.912 3.200 1.00 91.12 82 GLU A C 1
ATOM 649 O O . GLU A 1 82 ? 8.458 4.642 3.082 1.00 91.12 82 GLU A O 1
ATOM 654 N N . GLU A 1 83 ? 9.528 2.997 4.173 1.00 90.44 83 GLU A N 1
ATOM 655 C CA . GLU A 1 83 ? 8.426 2.675 5.096 1.00 90.44 83 GLU A CA 1
ATOM 656 C C . GLU A 1 83 ? 7.781 3.926 5.714 1.00 90.44 83 GLU A C 1
ATOM 658 O O . GLU A 1 83 ? 6.560 4.065 5.688 1.00 90.44 83 GLU A O 1
ATOM 663 N N . GLU A 1 84 ? 8.583 4.858 6.234 1.00 91.19 84 GLU A N 1
ATOM 664 C CA . GLU A 1 84 ? 8.057 6.046 6.917 1.00 91.19 84 GLU A CA 1
ATOM 665 C C . GLU A 1 84 ? 7.396 7.035 5.954 1.00 91.19 84 GLU A C 1
ATOM 667 O O . GLU A 1 84 ? 6.279 7.486 6.208 1.00 91.19 84 GLU A O 1
ATOM 672 N N . GLU A 1 85 ? 8.049 7.335 4.831 1.00 92.75 85 GLU A N 1
ATOM 673 C CA . GLU A 1 85 ? 7.523 8.246 3.810 1.00 92.75 85 GLU A CA 1
ATOM 674 C C . GLU A 1 85 ? 6.228 7.698 3.209 1.00 92.75 85 GLU A C 1
ATOM 676 O O . GLU A 1 85 ? 5.226 8.408 3.111 1.00 92.75 85 GLU A O 1
ATOM 681 N N . TRP A 1 86 ? 6.212 6.400 2.898 1.00 94.31 86 TRP A N 1
ATOM 682 C CA . TRP A 1 86 ? 5.042 5.725 2.363 1.00 94.31 86 TRP A CA 1
ATOM 683 C C . TRP A 1 86 ? 3.862 5.783 3.331 1.00 94.31 86 TRP A C 1
ATOM 685 O O . TRP A 1 86 ? 2.739 6.075 2.915 1.00 94.31 86 TRP A O 1
ATOM 695 N N . ILE A 1 87 ? 4.098 5.515 4.622 1.00 93.00 87 ILE A N 1
ATOM 696 C CA . ILE A 1 87 ? 3.044 5.582 5.639 1.00 93.00 87 ILE A CA 1
ATOM 697 C C . ILE A 1 87 ? 2.488 7.001 5.710 1.00 93.00 87 ILE A C 1
ATOM 699 O O . ILE A 1 87 ? 1.272 7.149 5.687 1.00 93.00 87 ILE A O 1
ATOM 703 N N . VAL A 1 88 ? 3.335 8.034 5.744 1.00 93.88 88 VAL A N 1
ATOM 704 C CA . VAL A 1 88 ? 2.886 9.435 5.812 1.00 93.88 88 VAL A CA 1
ATOM 705 C C . VAL A 1 88 ? 2.036 9.820 4.600 1.00 93.88 88 VAL A C 1
ATOM 707 O O . VAL A 1 88 ? 1.000 10.458 4.775 1.00 93.88 88 VAL A O 1
ATOM 710 N N . GLU A 1 89 ? 2.418 9.411 3.390 1.00 93.75 89 GLU A N 1
ATOM 711 C CA . GLU A 1 89 ? 1.638 9.715 2.183 1.00 93.75 89 GLU A CA 1
ATOM 712 C C . GLU A 1 89 ? 0.296 8.976 2.123 1.00 93.75 89 GLU A C 1
ATOM 714 O O . GLU A 1 89 ? -0.680 9.489 1.575 1.00 93.75 89 GLU A O 1
ATOM 719 N N . ASN A 1 90 ? 0.230 7.768 2.685 1.00 92.31 90 ASN A N 1
ATOM 720 C CA . ASN A 1 90 ? -0.935 6.894 2.569 1.00 92.31 90 ASN A CA 1
ATOM 721 C C . ASN A 1 90 ? -1.812 6.867 3.832 1.00 92.31 90 ASN A C 1
ATOM 723 O O . ASN A 1 90 ? -2.883 6.257 3.818 1.00 92.31 90 ASN A O 1
ATOM 727 N N . VAL A 1 91 ? -1.396 7.532 4.918 1.00 92.69 91 VAL A N 1
ATOM 728 C CA . VAL A 1 91 ? -2.049 7.457 6.236 1.00 92.69 91 VAL A CA 1
ATOM 729 C C . VAL A 1 91 ? -3.518 7.860 6.189 1.00 92.69 91 VAL A C 1
ATOM 731 O O . VAL A 1 91 ? -4.323 7.248 6.885 1.00 92.69 91 VAL A O 1
ATOM 734 N N . GLU A 1 92 ? -3.884 8.845 5.365 1.00 92.00 92 GLU A N 1
ATOM 735 C CA . GLU A 1 92 ? -5.254 9.364 5.281 1.00 92.00 92 GLU A CA 1
ATOM 736 C C . GLU A 1 92 ? -6.239 8.250 4.906 1.00 92.00 92 GLU A C 1
ATOM 738 O O . GLU A 1 92 ? -7.123 7.907 5.689 1.00 92.00 92 GLU A O 1
ATOM 743 N N . TRP A 1 93 ? -6.026 7.599 3.759 1.00 93.12 93 TRP A N 1
ATOM 744 C CA . TRP A 1 93 ? -6.911 6.525 3.310 1.00 93.12 93 TRP A CA 1
ATOM 745 C C . TRP A 1 93 ? -6.691 5.214 4.078 1.00 93.12 93 TRP A C 1
ATOM 747 O O . TRP A 1 93 ? -7.628 4.426 4.217 1.00 93.12 93 TRP A O 1
ATOM 757 N N . LEU A 1 94 ? -5.475 4.955 4.582 1.00 92.94 94 LEU A N 1
ATOM 758 C CA . LEU A 1 94 ? -5.192 3.779 5.413 1.00 92.94 94 LEU A CA 1
ATOM 759 C C . LEU A 1 94 ? -5.959 3.829 6.729 1.00 92.94 94 LEU A C 1
ATOM 761 O O . LEU A 1 94 ? -6.464 2.800 7.167 1.00 92.94 94 LEU A O 1
ATOM 765 N N . THR A 1 95 ? -6.056 5.009 7.343 1.00 93.69 95 THR A N 1
ATOM 766 C CA . THR A 1 95 ? -6.777 5.201 8.605 1.00 93.69 95 T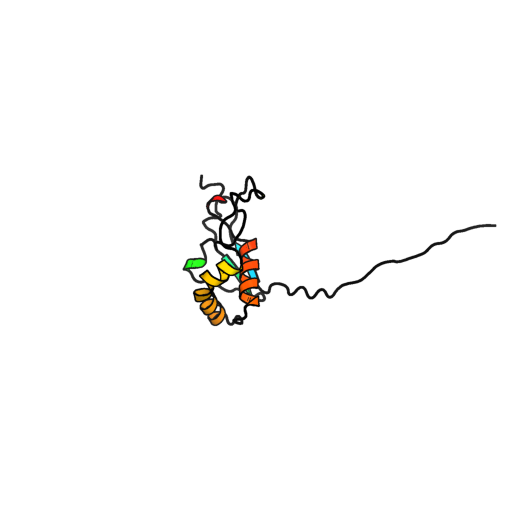HR A CA 1
ATOM 767 C C . THR A 1 95 ? -8.254 4.870 8.427 1.00 93.69 95 THR A C 1
ATOM 769 O O . THR A 1 95 ? -8.794 4.076 9.199 1.00 93.69 95 THR A O 1
ATOM 772 N N . ASP A 1 96 ? -8.884 5.407 7.377 1.00 94.00 96 ASP A N 1
ATOM 773 C CA . ASP A 1 96 ? -10.278 5.103 7.036 1.00 94.00 96 ASP A CA 1
ATOM 774 C C . ASP A 1 96 ? -10.465 3.600 6.782 1.00 94.00 96 ASP A C 1
ATOM 776 O O . ASP A 1 96 ? -11.344 2.957 7.356 1.00 94.00 96 ASP A O 1
ATOM 780 N N . TRP A 1 97 ? -9.571 3.000 5.990 1.00 93.69 97 TRP A N 1
ATOM 781 C CA . TRP A 1 97 ? -9.631 1.576 5.673 1.00 93.69 97 TRP A CA 1
ATOM 782 C C . TRP A 1 97 ? -9.445 0.678 6.905 1.00 93.69 97 TRP A C 1
ATOM 784 O O . TRP A 1 97 ? -10.139 -0.334 7.045 1.00 93.69 97 TRP A O 1
ATOM 794 N N . PHE A 1 98 ? -8.532 1.029 7.813 1.00 94.62 98 PHE A N 1
ATOM 795 C CA . PHE A 1 98 ? -8.314 0.290 9.055 1.00 94.62 98 PHE A CA 1
ATOM 796 C C . PHE A 1 98 ? -9.544 0.379 9.950 1.00 94.62 98 PHE A C 1
ATOM 798 O O . PHE A 1 98 ? -9.985 -0.642 10.480 1.00 94.62 98 PHE A O 1
ATOM 805 N N . PHE A 1 99 ? -10.124 1.574 10.074 1.00 93.31 99 PHE A N 1
ATOM 806 C CA . PHE A 1 99 ? -11.328 1.797 10.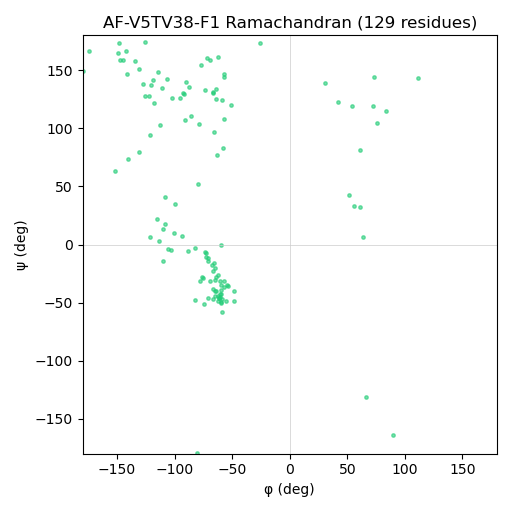858 1.00 93.31 99 PHE A CA 1
ATOM 807 C C . PHE A 1 99 ? -12.500 0.950 10.344 1.00 93.31 99 PHE A C 1
ATOM 809 O O . PHE A 1 99 ? -13.092 0.194 11.119 1.00 93.31 99 PHE A O 1
ATOM 816 N N . ASP A 1 100 ? -12.761 0.987 9.035 1.00 93.44 100 ASP A N 1
ATOM 817 C CA . ASP A 1 100 ? -13.825 0.211 8.385 1.00 93.44 100 ASP A CA 1
ATOM 818 C C . ASP A 1 100 ? -13.639 -1.303 8.549 1.00 93.44 100 ASP A C 1
ATOM 820 O O . ASP A 1 100 ? -14.604 -2.066 8.630 1.00 93.44 100 ASP A O 1
ATOM 824 N N . ASN A 1 101 ? -12.387 -1.756 8.626 1.00 91.88 101 ASN A N 1
ATOM 825 C CA . ASN A 1 101 ? -12.054 -3.161 8.815 1.00 91.88 101 ASN A CA 1
ATOM 826 C C . ASN A 1 101 ? -11.851 -3.543 10.285 1.00 91.88 101 ASN A C 1
ATOM 828 O O . ASN A 1 101 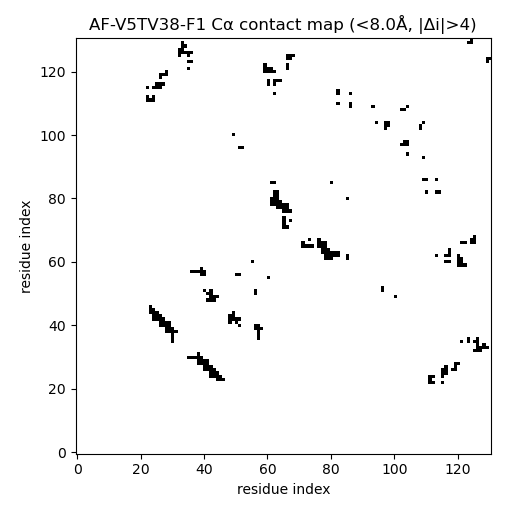? -11.477 -4.686 10.530 1.00 91.88 101 ASN A O 1
ATOM 832 N N . HIS A 1 102 ? -12.113 -2.671 11.262 1.00 92.31 102 HIS A N 1
ATOM 833 C CA . HIS A 1 102 ? -11.871 -2.938 12.689 1.00 92.31 102 HIS A CA 1
ATOM 834 C C . HIS A 1 102 ? -10.418 -3.329 13.019 1.00 92.31 102 HIS A C 1
ATOM 836 O O . HIS A 1 102 ? -10.163 -4.136 13.914 1.00 92.31 102 HIS A O 1
ATOM 842 N N . ILE A 1 103 ? -9.460 -2.770 12.285 1.00 93.06 103 ILE A N 1
ATOM 843 C CA . ILE A 1 103 ? -8.029 -2.911 12.553 1.00 93.06 103 ILE A CA 1
ATOM 844 C C . ILE A 1 103 ? -7.627 -1.805 13.541 1.00 93.06 103 ILE A C 1
ATOM 846 O O . ILE A 1 103 ? -8.039 -0.655 13.360 1.00 93.06 103 ILE A O 1
ATOM 850 N N . PRO A 1 104 ? -6.834 -2.095 14.589 1.00 93.38 104 PRO A N 1
ATOM 851 C CA . PRO A 1 104 ? -6.412 -1.057 15.520 1.00 93.38 104 PRO A CA 1
ATOM 852 C C . PRO A 1 104 ? -5.540 0.003 14.831 1.00 93.38 104 PRO A C 1
ATOM 854 O O . PRO A 1 104 ? -4.585 -0.319 14.124 1.00 93.38 104 PRO A O 1
ATOM 857 N N . LEU A 1 105 ? -5.842 1.278 15.085 1.00 92.56 105 LEU A N 1
ATOM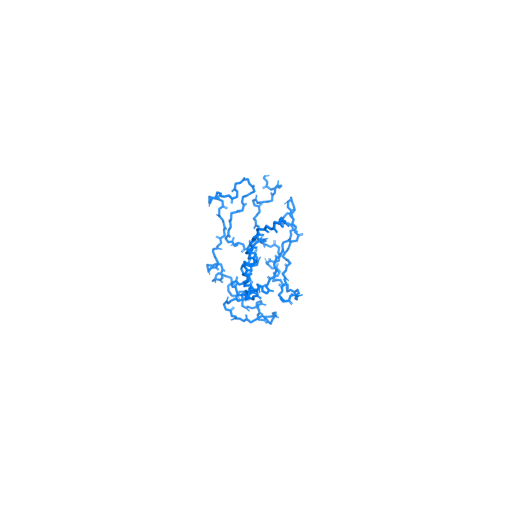 858 C CA . LEU A 1 105 ? -5.138 2.439 14.525 1.00 92.56 105 LEU A CA 1
ATOM 859 C C . LEU A 1 105 ? -3.827 2.725 15.277 1.00 92.56 105 LEU A C 1
ATOM 861 O O . LEU A 1 105 ? -3.594 3.832 15.755 1.00 92.56 105 LEU A O 1
ATOM 865 N N . GLU A 1 106 ? -2.981 1.710 15.424 1.00 91.88 106 GLU A N 1
ATOM 866 C CA . GLU A 1 106 ? -1.672 1.827 16.071 1.00 91.88 106 GLU A CA 1
ATOM 867 C C . GLU A 1 106 ? -0.559 1.777 15.023 1.00 91.88 106 GLU A C 1
ATOM 869 O O . GLU A 1 106 ? -0.628 0.981 14.088 1.00 91.88 106 GLU A O 1
ATOM 874 N N . GLU A 1 107 ? 0.506 2.562 15.215 1.00 89.62 107 GLU A N 1
ATOM 875 C CA . GLU A 1 107 ? 1.652 2.669 14.294 1.00 89.62 107 GLU A CA 1
ATOM 876 C C . GLU A 1 107 ? 2.205 1.303 13.854 1.00 89.62 107 GLU A C 1
ATOM 878 O O . GLU A 1 107 ? 2.482 1.085 12.673 1.00 89.62 107 GLU A O 1
ATOM 883 N N . ARG A 1 108 ? 2.278 0.341 14.785 1.00 91.56 108 ARG A N 1
ATOM 884 C CA . ARG A 1 108 ? 2.735 -1.027 14.504 1.00 91.56 108 ARG A CA 1
ATOM 885 C C . ARG A 1 108 ? 1.960 -1.706 13.374 1.00 91.56 108 ARG A C 1
ATOM 887 O O . ARG A 1 108 ? 2.562 -2.455 12.616 1.00 91.56 108 ARG A O 1
ATOM 894 N N . TYR A 1 109 ? 0.657 -1.449 13.234 1.00 92.38 109 TYR A N 1
ATOM 895 C CA . TYR A 1 109 ? -0.162 -2.068 12.191 1.00 92.38 109 TYR A CA 1
ATOM 896 C C . TYR A 1 109 ? 0.047 -1.404 10.832 1.00 92.38 109 TYR A C 1
ATOM 898 O O . TYR A 1 109 ? 0.003 -2.100 9.824 1.00 92.38 109 TYR A O 1
ATOM 906 N N . TYR A 1 110 ? 0.341 -0.102 10.786 1.00 92.81 110 TYR A N 1
ATOM 907 C CA . TYR A 1 110 ? 0.715 0.577 9.540 1.00 92.81 110 TYR A CA 1
ATOM 908 C C . TYR A 1 110 ? 2.057 0.056 9.019 1.00 92.81 110 TYR A C 1
ATOM 910 O O . TYR A 1 110 ? 2.156 -0.334 7.856 1.00 92.81 110 TYR A O 1
ATOM 918 N N . ARG A 1 111 ? 3.061 -0.048 9.902 1.00 93.00 111 ARG A N 1
ATOM 919 C CA . ARG A 1 111 ? 4.368 -0.641 9.572 1.00 93.00 111 ARG A CA 1
ATOM 920 C C . ARG A 1 111 ? 4.228 -2.104 9.157 1.00 93.00 111 ARG A C 1
ATOM 922 O O . ARG A 1 111 ? 4.744 -2.514 8.122 1.00 93.00 111 ARG A O 1
ATOM 929 N N . ALA A 1 112 ? 3.450 -2.887 9.905 1.00 92.44 112 ALA A N 1
ATOM 930 C CA . ALA A 1 112 ? 3.158 -4.273 9.558 1.00 92.44 112 ALA A CA 1
ATOM 931 C C . ALA A 1 112 ? 2.464 -4.387 8.188 1.00 92.44 112 ALA A C 1
ATOM 933 O O . ALA A 1 112 ? 2.844 -5.225 7.372 1.00 92.44 112 ALA A O 1
ATOM 934 N N . PHE A 1 113 ? 1.495 -3.523 7.886 1.00 93.38 113 PHE A N 1
ATOM 935 C CA . PHE A 1 113 ? 0.858 -3.502 6.574 1.00 93.38 113 PHE A CA 1
ATOM 936 C C . PHE A 1 113 ? 1.878 -3.228 5.464 1.00 93.38 113 PHE A C 1
ATOM 938 O O . PHE A 1 113 ? 1.963 -4.033 4.537 1.00 93.38 113 PHE A O 1
ATOM 945 N N . TRP A 1 114 ? 2.709 -2.186 5.605 1.00 94.00 114 TRP A N 1
ATOM 946 C CA . TRP A 1 114 ? 3.771 -1.853 4.647 1.00 94.00 114 TRP A CA 1
ATOM 947 C C . TRP A 1 114 ? 4.724 -3.031 4.405 1.00 94.00 114 TRP A C 1
ATOM 949 O O . TRP A 1 114 ? 4.948 -3.437 3.269 1.00 94.00 114 TRP A O 1
ATOM 959 N N . GLN A 1 115 ? 5.210 -3.666 5.472 1.00 91.75 115 GLN A N 1
ATOM 960 C CA . GLN A 1 115 ? 6.109 -4.821 5.376 1.00 91.75 115 GLN A CA 1
ATOM 961 C C . GLN A 1 115 ? 5.462 -6.040 4.709 1.00 91.75 115 GLN A C 1
ATOM 963 O O . GLN A 1 115 ? 6.165 -6.886 4.151 1.00 91.75 115 GLN A O 1
ATOM 968 N N . ALA A 1 116 ? 4.137 -6.180 4.807 1.00 92.38 116 ALA A N 1
ATOM 969 C CA . ALA A 1 116 ? 3.412 -7.245 4.128 1.00 92.38 116 ALA A CA 1
ATOM 970 C C . ALA A 1 116 ? 3.314 -6.956 2.627 1.00 92.38 116 ALA A C 1
ATOM 972 O O . ALA A 1 116 ? 3.684 -7.817 1.829 1.00 92.38 116 ALA A O 1
ATOM 973 N N . ILE A 1 117 ? 2.859 -5.757 2.245 1.00 92.69 117 ILE A N 1
ATOM 974 C CA . ILE A 1 117 ? 2.698 -5.379 0.833 1.00 92.69 117 ILE A CA 1
ATOM 975 C C . ILE A 1 117 ? 4.041 -5.291 0.111 1.00 92.69 117 ILE A C 1
ATOM 977 O O . ILE A 1 117 ? 4.133 -5.768 -1.011 1.00 92.69 117 ILE A O 1
ATOM 981 N N . ASN A 1 118 ? 5.095 -4.790 0.759 1.00 91.12 118 ASN A N 1
ATOM 982 C CA . ASN A 1 118 ? 6.398 -4.567 0.137 1.00 91.12 118 ASN A CA 1
ATOM 983 C C . ASN A 1 118 ? 7.024 -5.853 -0.419 1.00 91.12 118 ASN A C 1
ATOM 985 O O . ASN A 1 118 ? 7.612 -5.855 -1.495 1.00 91.12 118 ASN A O 1
ATOM 989 N N . LYS A 1 119 ? 6.805 -6.987 0.254 1.00 87.69 119 LYS A N 1
ATOM 990 C CA . LYS A 1 119 ? 7.287 -8.304 -0.197 1.00 87.69 119 LYS A CA 1
ATOM 991 C C . LYS A 1 119 ? 6.623 -8.803 -1.480 1.00 87.69 119 LYS A C 1
ATOM 993 O O . LYS A 1 119 ? 7.157 -9.701 -2.125 1.00 87.69 119 LYS A O 1
ATOM 998 N N . ALA A 1 120 ? 5.436 -8.296 -1.791 1.00 86.38 120 ALA A N 1
ATOM 999 C CA . ALA A 1 120 ? 4.613 -8.724 -2.916 1.00 86.38 120 ALA A CA 1
ATOM 1000 C C . ALA A 1 120 ? 4.301 -7.570 -3.884 1.00 86.38 120 ALA A C 1
ATOM 1002 O O . ALA A 1 120 ? 3.498 -7.749 -4.802 1.00 86.38 120 ALA A O 1
ATOM 1003 N N . ASP A 1 121 ? 4.906 -6.400 -3.669 1.00 87.31 121 ASP A N 1
ATOM 1004 C CA . ASP A 1 121 ? 4.724 -5.229 -4.514 1.00 87.31 121 ASP A CA 1
ATOM 1005 C C . ASP A 1 121 ? 5.421 -5.428 -5.856 1.00 87.31 121 ASP A C 1
ATOM 1007 O O . ASP A 1 121 ? 6.275 -6.300 -6.040 1.00 87.31 121 ASP A O 1
ATOM 1011 N N . TRP A 1 122 ? 5.000 -4.639 -6.831 1.00 84.88 122 TRP A N 1
ATOM 1012 C CA . TRP A 1 122 ? 5.399 -4.825 -8.211 1.00 84.88 122 TRP A CA 1
ATOM 1013 C C . TRP A 1 122 ? 5.463 -3.506 -8.965 1.00 84.88 122 TRP A C 1
ATOM 1015 O O . TRP A 1 122 ? 4.920 -2.489 -8.531 1.00 84.88 122 TRP A O 1
ATOM 1025 N N . ARG A 1 123 ? 6.105 -3.523 -10.136 1.00 83.81 123 ARG A N 1
ATOM 1026 C CA . ARG A 1 123 ? 6.108 -2.398 -11.076 1.00 83.81 123 ARG A CA 1
ATOM 1027 C C . ARG A 1 123 ? 5.767 -2.859 -12.480 1.00 83.81 123 ARG A C 1
ATOM 1029 O O . ARG A 1 123 ? 6.044 -3.994 -12.863 1.00 83.81 123 ARG A O 1
ATOM 1036 N N . CYS A 1 124 ? 5.171 -1.964 -13.268 1.00 73.31 124 CYS A N 1
ATOM 1037 C CA . CYS A 1 124 ? 4.860 -2.235 -14.675 1.00 73.31 124 CYS A CA 1
ATOM 1038 C C . CYS A 1 124 ? 6.111 -2.615 -15.481 1.00 73.31 124 CYS A C 1
ATOM 1040 O O . CYS A 1 124 ? 6.011 -3.431 -16.393 1.00 73.31 124 CYS A O 1
ATOM 1042 N N . THR A 1 125 ? 7.278 -2.081 -15.114 1.00 67.94 125 THR A N 1
ATOM 1043 C CA . THR A 1 125 ? 8.587 -2.431 -15.692 1.00 67.94 125 THR A CA 1
ATOM 1044 C C . THR A 1 125 ? 8.971 -3.893 -15.460 1.00 67.94 125 THR A C 1
ATOM 1046 O O . THR A 1 125 ? 9.682 -4.476 -16.271 1.00 67.94 125 THR A O 1
ATOM 1049 N N . SER A 1 126 ? 8.453 -4.523 -14.404 1.00 67.81 126 SER A N 1
ATOM 1050 C CA . SER A 1 126 ? 8.635 -5.950 -14.121 1.00 67.81 126 SER A CA 1
ATOM 1051 C C . SER A 1 126 ? 7.653 -6.843 -14.901 1.00 67.81 126 SER A C 1
ATOM 1053 O O . SER A 1 126 ? 7.714 -8.068 -14.810 1.00 67.81 126 SER A O 1
ATOM 1055 N N . CYS A 1 127 ? 6.727 -6.278 -15.684 1.00 67.81 127 CYS A N 1
ATOM 1056 C CA . CYS A 1 127 ? 5.888 -7.064 -16.581 1.00 67.81 127 CYS A CA 1
ATOM 1057 C C . CYS A 1 127 ? 6.699 -7.417 -17.835 1.00 67.81 127 CYS A C 1
ATOM 1059 O O . CYS A 1 127 ? 6.872 -6.588 -18.725 1.00 67.81 127 CYS A O 1
ATOM 1061 N N . ALA A 1 128 ? 7.171 -8.663 -17.931 1.00 57.66 128 ALA A N 1
ATOM 1062 C CA . ALA A 1 128 ? 8.038 -9.151 -19.014 1.00 57.66 128 ALA A CA 1
ATOM 1063 C C . ALA A 1 128 ? 7.443 -9.055 -20.446 1.00 57.66 128 ALA A C 1
ATOM 1065 O O . ALA A 1 128 ? 8.105 -9.435 -21.409 1.00 57.66 128 ALA A O 1
ATOM 1066 N N . GLY A 1 129 ? 6.209 -8.557 -20.601 1.00 51.06 129 GLY A N 1
ATOM 1067 C CA . GLY A 1 129 ? 5.539 -8.312 -21.882 1.00 51.06 129 GLY A CA 1
ATOM 1068 C C . GLY A 1 129 ? 5.267 -6.839 -22.221 1.00 51.06 129 GLY A C 1
ATOM 1069 O O . GLY A 1 129 ? 4.651 -6.592 -23.252 1.00 51.06 129 GLY A O 1
ATOM 1070 N N . CYS A 1 130 ? 5.687 -5.879 -21.388 1.00 51.12 130 CYS A N 1
ATOM 1071 C CA . CYS A 1 130 ? 5.444 -4.441 -21.586 1.00 51.12 130 CYS A CA 1
ATOM 1072 C C . CYS A 1 130 ? 6.719 -3.665 -21.990 1.00 51.12 130 CYS A C 1
ATOM 1074 O O . CYS A 1 130 ? 6.949 -2.571 -21.473 1.00 51.12 130 CYS A O 1
ATOM 1076 N N . MET A 1 131 ? 7.550 -4.240 -22.870 1.00 41.59 131 MET A N 1
ATOM 1077 C CA . MET A 1 131 ? 8.589 -3.499 -23.611 1.00 41.59 131 MET A CA 1
ATOM 1078 C C . MET A 1 131 ? 8.022 -2.911 -24.901 1.00 41.59 131 MET A C 1
ATOM 1080 O O . MET A 1 131 ? 7.242 -3.626 -25.571 1.00 41.59 131 MET A O 1
#